Protein AF-A0A518G4A5-F1 (afdb_monomer)

Radius of gyration: 18.52 Å; Cα contacts (8 Å, |Δi|>4): 107; chains: 1; bounding box: 47×29×45 Å

pLDDT: mean 85.01, std 8.56, range [46.53, 97.06]

Foldseek 3Di:
DDDDDVPDDPQRVLQVQLVVQLVPDDPVVNDPPDPPSNFAQDEDEDPQQQQAADDDDPPDPLPPCSNVGHGDDPVVVVVSVVVQCVHGDDPHHYDYDHYDDD

Solvent-accessible surface area (backbone atoms only — not comparable to full-atom values): 6424 Å² total; per-residue (Å²): 133,86,77,78,57,92,91,58,50,71,70,56,52,49,53,49,53,26,49,53,55,52,70,68,48,58,75,94,72,68,54,93,83,58,52,84,56,64,50,47,82,53,74,42,72,45,78,44,60,32,25,43,60,91,76,83,72,88,81,49,93,72,65,80,58,34,72,77,48,77,55,50,50,74,70,54,52,49,52,49,52,52,53,43,45,71,68,25,36,95,88,37,45,79,38,88,41,81,35,47,93,125

Sequence (102 aa):
MMAMRSGESYAQARRQMLNDSWNGLPANLRTENQLIGRQELGCGAMVGILPRWDFSCTACYLGTGPNRTKPASMGEAKRQLFALRDYLGPGGILQLTDGEVT

Secondary structure (DSSP, 8-state):
-PPPPTT--HHHHHHHHHHHHHHTS-GGG--TT--BTTB--SEEEEEEEE----S--TT-TTTTSGGGSPPPPHHHHHHHHHHHHHHH-TTPEEEEEES---

Organism: NCBI:txid2527968

Structure (mmCIF, N/CA/C/O backbone):
data_AF-A0A518G4A5-F1
#
_entry.id   AF-A0A518G4A5-F1
#
loop_
_atom_site.group_PDB
_atom_site.id
_atom_site.type_symbol
_atom_site.label_atom_id
_atom_site.label_alt_id
_atom_site.label_comp_id
_atom_site.label_asym_id
_atom_site.label_entity_id
_atom_site.label_seq_id
_atom_site.pdbx_PDB_ins_code
_atom_site.Cartn_x
_atom_site.Cartn_y
_atom_site.Cartn_z
_atom_site.occupancy
_atom_site.B_iso_or_equiv
_atom_site.auth_seq_id
_atom_site.auth_comp_id
_atom_site.auth_asym_id
_atom_site.auth_atom_id
_atom_site.pdbx_PDB_model_num
ATOM 1 N N . MET A 1 1 ? -16.424 -19.149 8.984 1.00 46.53 1 MET A N 1
ATOM 2 C CA . MET A 1 1 ? -15.922 -18.556 7.727 1.00 46.53 1 MET A CA 1
ATOM 3 C C . MET A 1 1 ? -17.143 -18.097 6.948 1.00 46.53 1 MET A C 1
ATOM 5 O O . MET A 1 1 ? -17.940 -18.939 6.559 1.00 46.53 1 MET A O 1
ATOM 9 N N . MET A 1 2 ? -17.393 -16.790 6.881 1.00 54.00 2 MET A N 1
ATOM 10 C CA . MET A 1 2 ? -18.585 -16.246 6.218 1.00 54.00 2 MET A CA 1
ATOM 11 C C . MET A 1 2 ? -18.328 -16.259 4.706 1.00 54.00 2 MET A C 1
ATOM 13 O O . MET A 1 2 ? -17.295 -15.762 4.263 1.00 54.00 2 MET A O 1
ATOM 17 N N . ALA A 1 3 ? -19.196 -16.910 3.933 1.00 61.66 3 ALA A N 1
ATOM 18 C CA . ALA A 1 3 ? -19.015 -17.051 2.490 1.00 61.66 3 ALA A CA 1
ATOM 19 C C . ALA A 1 3 ? -19.322 -15.723 1.778 1.00 61.66 3 ALA A C 1
ATOM 21 O O . ALA A 1 3 ? -20.344 -15.098 2.066 1.00 61.66 3 ALA A O 1
ATOM 22 N N . MET A 1 4 ? -18.451 -15.307 0.850 1.00 66.94 4 MET A N 1
ATOM 23 C CA . MET A 1 4 ? -18.711 -14.171 -0.044 1.00 66.94 4 MET A CA 1
ATOM 24 C C . MET A 1 4 ? -20.006 -14.420 -0.816 1.00 66.94 4 MET A C 1
ATOM 26 O O . MET A 1 4 ? -20.231 -15.530 -1.311 1.00 66.94 4 MET A O 1
ATOM 30 N N . ARG A 1 5 ? -20.871 -13.407 -0.913 1.00 74.56 5 ARG A N 1
ATOM 31 C CA . ARG A 1 5 ? -22.126 -13.540 -1.664 1.00 74.56 5 ARG A CA 1
ATOM 32 C C . ARG A 1 5 ? -21.821 -13.588 -3.163 1.00 74.56 5 ARG A C 1
ATOM 34 O O . ARG A 1 5 ? -20.849 -12.996 -3.629 1.00 74.56 5 ARG A O 1
ATOM 41 N N . SER A 1 6 ? -22.646 -14.283 -3.947 1.00 67.31 6 SER A N 1
ATOM 42 C CA . SER A 1 6 ? -22.433 -14.367 -5.398 1.00 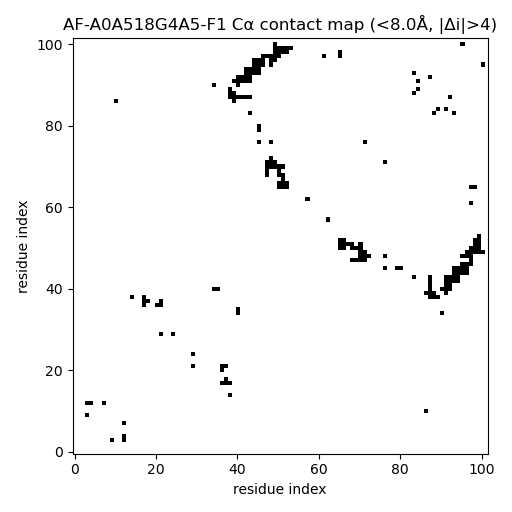67.31 6 SER A CA 1
ATOM 43 C C . SER A 1 6 ? -22.462 -12.971 -6.032 1.00 67.31 6 SER A C 1
ATOM 45 O O . SER A 1 6 ? -23.453 -12.255 -5.886 1.00 67.31 6 SER A O 1
ATOM 47 N N . GLY A 1 7 ? -21.398 -12.599 -6.746 1.00 75.25 7 GLY A N 1
ATOM 48 C CA . GLY A 1 7 ? -21.274 -11.293 -7.407 1.00 75.25 7 GLY A CA 1
ATOM 49 C C . GLY A 1 7 ? -20.755 -10.158 -6.516 1.00 75.25 7 GLY A C 1
ATOM 50 O O . GLY A 1 7 ? -20.586 -9.043 -7.002 1.00 75.25 7 GLY A O 1
ATOM 51 N N . GLU A 1 8 ? -20.469 -10.419 -5.239 1.00 82.75 8 GLU A N 1
ATOM 52 C CA . GLU A 1 8 ? -19.825 -9.454 -4.350 1.00 82.75 8 GLU A CA 1
ATOM 53 C C . GLU A 1 8 ? -18.321 -9.376 -4.644 1.00 82.75 8 GLU A C 1
ATOM 55 O O . GLU A 1 8 ? -17.625 -10.392 -4.687 1.00 82.75 8 GLU A O 1
ATOM 60 N N . SER A 1 9 ? -17.795 -8.165 -4.844 1.00 84.25 9 SER A N 1
ATOM 61 C CA . SER A 1 9 ? -16.347 -7.984 -4.965 1.00 84.25 9 SER A CA 1
ATOM 62 C C . SER A 1 9 ? -15.661 -8.218 -3.619 1.00 84.25 9 SER A C 1
ATOM 64 O O . SER A 1 9 ? -16.201 -7.894 -2.560 1.00 84.25 9 SER A O 1
ATOM 66 N N . TYR A 1 10 ? -14.410 -8.682 -3.656 1.00 80.75 10 TYR A N 1
ATOM 67 C CA . TYR A 1 10 ? -13.577 -8.819 -2.457 1.00 80.75 10 TYR A CA 1
ATOM 68 C C . TYR A 1 10 ? -13.555 -7.535 -1.607 1.00 80.75 10 TYR A C 1
ATOM 70 O O . TYR A 1 10 ? -13.622 -7.587 -0.382 1.00 80.75 10 TYR A O 1
ATOM 78 N N . ALA A 1 11 ? -13.504 -6.368 -2.258 1.00 78.56 11 ALA A N 1
ATOM 79 C CA . ALA A 1 11 ? -13.486 -5.076 -1.580 1.00 78.56 11 ALA A CA 1
ATOM 80 C C . ALA A 1 11 ? -14.786 -4.781 -0.813 1.00 78.56 11 ALA A C 1
ATOM 82 O O . ALA A 1 11 ? -14.729 -4.255 0.299 1.00 78.56 11 ALA A O 1
ATOM 83 N N . GLN A 1 12 ? -15.942 -5.138 -1.381 1.00 82.94 12 GLN A N 1
ATOM 84 C CA . GLN A 1 12 ? -17.248 -4.992 -0.731 1.00 82.94 12 GLN A CA 1
ATOM 85 C C . GLN A 1 12 ? -17.376 -5.945 0.461 1.00 82.94 12 GLN A C 1
ATOM 87 O O . GLN A 1 12 ? -17.640 -5.477 1.569 1.00 82.94 12 GLN A O 1
ATOM 92 N N . ALA A 1 13 ? -17.067 -7.232 0.260 1.00 87.56 13 ALA A N 1
ATOM 93 C CA . ALA A 1 13 ? -17.112 -8.242 1.318 1.00 87.56 13 ALA A CA 1
ATOM 94 C C . ALA A 1 13 ? -16.208 -7.858 2.497 1.00 87.56 13 ALA A C 1
ATOM 96 O O . ALA A 1 13 ? -16.627 -7.862 3.654 1.00 87.56 13 ALA A O 1
ATOM 97 N N . ARG A 1 14 ? -14.975 -7.429 2.202 1.00 85.00 14 ARG A N 1
ATOM 98 C CA . ARG A 1 14 ? -14.026 -6.952 3.211 1.00 85.00 14 ARG A CA 1
ATOM 99 C C . ARG A 1 14 ? -14.575 -5.762 3.993 1.00 85.00 14 ARG A C 1
ATOM 101 O O . ARG A 1 14 ? -14.504 -5.744 5.221 1.00 85.00 14 ARG A O 1
ATOM 108 N N . ARG A 1 15 ? -15.091 -4.746 3.295 1.00 84.75 15 ARG A N 1
ATOM 109 C CA . ARG A 1 15 ? -15.610 -3.531 3.935 1.00 84.75 15 ARG A CA 1
ATOM 110 C C . ARG A 1 15 ? -16.787 -3.850 4.854 1.00 84.75 15 ARG A C 1
ATOM 112 O O . ARG A 1 15 ? -16.855 -3.292 5.946 1.00 84.75 15 ARG A O 1
ATOM 119 N N . GLN A 1 16 ? -17.645 -4.789 4.460 1.00 88.50 16 GLN A N 1
ATOM 120 C CA . GLN A 1 16 ? -18.713 -5.286 5.321 1.00 88.50 16 GLN A CA 1
ATOM 121 C C . GLN A 1 16 ? -18.156 -5.972 6.578 1.00 88.50 16 GLN A C 1
ATOM 123 O O . GLN A 1 16 ? -18.546 -5.611 7.683 1.00 88.50 16 GLN A O 1
ATOM 128 N N . MET A 1 17 ? -17.183 -6.878 6.439 1.00 88.69 17 MET A N 1
ATOM 129 C CA . MET A 1 17 ? -16.577 -7.584 7.579 1.00 88.69 17 MET A CA 1
ATOM 130 C C . MET A 1 17 ? -15.914 -6.641 8.593 1.00 88.69 17 MET A C 1
ATOM 132 O O . MET A 1 17 ? -16.029 -6.846 9.804 1.00 88.69 17 MET A O 1
ATOM 136 N N . LEU A 1 18 ? -15.223 -5.605 8.113 1.00 88.62 18 LEU A N 1
ATOM 137 C CA . LEU A 1 18 ? -14.616 -4.584 8.969 1.00 88.62 18 LEU A CA 1
ATOM 138 C C . LEU A 1 18 ? -15.688 -3.763 9.699 1.00 88.62 18 LEU A C 1
ATOM 140 O O . LEU A 1 18 ? -15.562 -3.521 10.897 1.00 88.62 18 LEU A O 1
ATOM 144 N N . ASN A 1 19 ? -16.775 -3.396 9.013 1.00 90.12 19 ASN A N 1
ATOM 145 C CA . ASN A 1 19 ? -17.902 -2.694 9.631 1.00 90.12 19 ASN A CA 1
ATOM 146 C C . ASN A 1 19 ? -18.590 -3.541 10.708 1.00 90.12 19 ASN A C 1
ATOM 148 O O . ASN A 1 19 ? -18.877 -3.030 11.790 1.00 90.12 19 ASN A O 1
ATOM 152 N N . ASP A 1 20 ? -18.823 -4.825 10.441 1.00 91.75 20 ASP A N 1
ATOM 153 C CA . ASP A 1 20 ? -19.450 -5.740 11.398 1.00 91.75 20 ASP A CA 1
ATOM 154 C C . ASP A 1 20 ? -18.558 -5.934 12.630 1.00 91.75 20 ASP A C 1
ATOM 156 O O . ASP A 1 20 ? -19.032 -5.849 13.764 1.00 91.75 20 ASP A O 1
ATOM 160 N N . SER A 1 21 ? -17.248 -6.095 12.415 1.00 89.75 21 SER A N 1
ATOM 161 C CA . SER A 1 21 ? -16.262 -6.193 13.496 1.00 89.75 21 SER A CA 1
ATOM 162 C C . SER A 1 21 ? -16.233 -4.922 14.345 1.00 89.75 21 SER A C 1
ATOM 164 O O . SER A 1 21 ? -16.282 -5.001 15.569 1.00 89.75 21 SER A O 1
ATOM 166 N N . TRP A 1 22 ? -16.208 -3.746 13.711 1.00 91.00 22 TRP A N 1
ATOM 167 C CA . TRP A 1 22 ? -16.237 -2.453 14.395 1.00 91.00 22 TRP A CA 1
ATOM 168 C C . TRP A 1 22 ? -17.513 -2.260 15.217 1.00 91.00 22 TRP A C 1
ATOM 170 O O . TRP A 1 22 ? -17.448 -1.848 16.374 1.00 91.00 22 TRP A O 1
ATOM 180 N N . ASN A 1 23 ? -18.673 -2.582 14.644 1.00 92.31 23 ASN A N 1
ATOM 181 C CA . ASN A 1 23 ? -19.964 -2.421 15.308 1.00 92.31 23 ASN A CA 1
ATOM 182 C C . ASN A 1 23 ? -20.183 -3.425 16.448 1.00 92.31 23 ASN A C 1
ATOM 184 O O . ASN A 1 23 ? -20.955 -3.134 17.359 1.00 92.31 23 ASN A O 1
ATOM 188 N N . GLY A 1 24 ? -19.491 -4.567 16.422 1.00 92.19 24 GLY A N 1
ATOM 189 C CA . GLY A 1 24 ? -19.492 -5.547 17.507 1.00 92.19 24 GLY A CA 1
ATOM 190 C C . GLY A 1 24 ? -18.666 -5.146 18.736 1.00 92.19 24 GLY A C 1
ATOM 191 O O . GLY A 1 24 ? -18.799 -5.780 19.782 1.00 92.19 24 GLY A O 1
ATOM 192 N N . LEU A 1 25 ? -17.820 -4.111 18.649 1.00 92.44 25 LEU A N 1
ATOM 193 C CA . LEU A 1 25 ? -17.008 -3.661 19.782 1.00 92.44 25 LEU A CA 1
ATOM 194 C C . LEU A 1 25 ? -17.841 -2.872 20.814 1.00 92.44 25 LEU A C 1
ATOM 196 O O . LEU A 1 25 ? -18.669 -2.035 20.434 1.00 92.44 25 LEU A O 1
ATOM 200 N N . PRO A 1 26 ? -17.574 -3.042 22.126 1.00 95.19 26 PRO A N 1
ATOM 201 C CA . PRO A 1 26 ? -18.085 -2.156 23.168 1.00 95.19 26 PRO A CA 1
ATOM 202 C C . PRO A 1 26 ? -17.845 -0.676 22.848 1.00 95.19 26 PRO A C 1
ATOM 204 O O . PRO A 1 26 ? -16.801 -0.297 22.317 1.00 95.19 26 PRO A O 1
ATOM 207 N N . ALA A 1 27 ? -18.802 0.188 23.199 1.00 93.19 27 ALA A N 1
ATOM 208 C CA . ALA A 1 27 ? -18.749 1.610 22.850 1.00 93.19 27 ALA A CA 1
ATOM 209 C C . ALA A 1 27 ? -17.476 2.317 23.343 1.00 93.19 27 ALA A C 1
ATOM 211 O O . ALA A 1 27 ? -16.910 3.118 22.611 1.00 93.19 27 ALA A O 1
ATOM 212 N N . ASN A 1 28 ? -16.987 1.965 24.532 1.00 94.44 28 ASN A N 1
ATOM 213 C CA . ASN A 1 28 ? -15.769 2.526 25.118 1.00 94.44 28 ASN A CA 1
ATOM 214 C C . ASN A 1 28 ? -14.467 2.062 24.438 1.00 94.44 28 ASN A C 1
ATOM 216 O O . ASN A 1 28 ? -13.418 2.631 24.717 1.00 94.44 28 ASN A O 1
ATOM 220 N N . LEU A 1 29 ? -14.516 1.043 23.573 1.00 91.50 29 LEU A N 1
ATOM 221 C CA . LEU A 1 29 ? -13.363 0.574 22.796 1.00 91.50 29 LEU A CA 1
ATOM 222 C C . LEU A 1 29 ? -13.333 1.152 21.374 1.00 91.50 29 LEU A C 1
ATOM 224 O O . LEU A 1 29 ? -12.321 1.039 20.693 1.00 91.50 29 LEU A O 1
ATOM 228 N N . ARG A 1 30 ? -14.411 1.805 20.925 1.00 91.69 30 ARG A N 1
ATOM 229 C CA . ARG A 1 30 ? -14.509 2.418 19.596 1.00 91.69 30 ARG A CA 1
ATOM 230 C C . ARG A 1 30 ? -13.921 3.829 19.605 1.00 91.69 30 ARG A C 1
ATOM 232 O O . ARG A 1 30 ? -14.645 4.809 19.750 1.00 91.69 30 ARG A O 1
ATOM 239 N N . THR A 1 31 ? -12.602 3.932 19.452 1.00 88.94 31 THR A N 1
ATOM 240 C CA . THR A 1 31 ? -11.891 5.225 19.441 1.00 88.94 31 THR A CA 1
ATOM 241 C C . THR A 1 31 ? -11.736 5.807 18.032 1.00 88.94 31 THR A C 1
ATOM 243 O O . THR A 1 31 ? -11.631 5.074 17.048 1.00 88.94 31 THR A O 1
ATOM 246 N N . GLU A 1 32 ? -11.674 7.135 17.920 1.00 84.12 32 GLU A N 1
ATOM 247 C CA . GLU A 1 32 ? -11.545 7.831 16.627 1.00 84.12 32 GLU A CA 1
ATOM 248 C C . GLU A 1 32 ? -10.245 7.487 15.881 1.00 84.12 32 GLU A C 1
ATOM 250 O O . GLU A 1 32 ? -10.238 7.425 14.653 1.00 84.12 32 GLU A O 1
ATOM 255 N N . ASN A 1 33 ? -9.174 7.183 16.620 1.00 83.94 33 ASN A N 1
ATOM 256 C CA . ASN A 1 33 ? -7.845 6.890 16.074 1.00 83.94 33 ASN A CA 1
ATOM 257 C C . ASN A 1 33 ? -7.602 5.397 15.800 1.00 83.94 33 ASN A C 1
ATOM 259 O O . ASN A 1 33 ? -6.495 5.007 15.426 1.00 83.94 33 ASN A O 1
ATOM 263 N N . GLN A 1 34 ? -8.600 4.532 16.001 1.00 84.50 34 GLN A N 1
ATOM 264 C CA . GLN A 1 34 ? -8.428 3.104 15.766 1.00 84.50 34 GLN A CA 1
ATOM 265 C C . GLN A 1 34 ? -8.389 2.802 14.268 1.00 84.50 34 GLN A C 1
ATOM 267 O O . GLN A 1 34 ? -9.387 2.939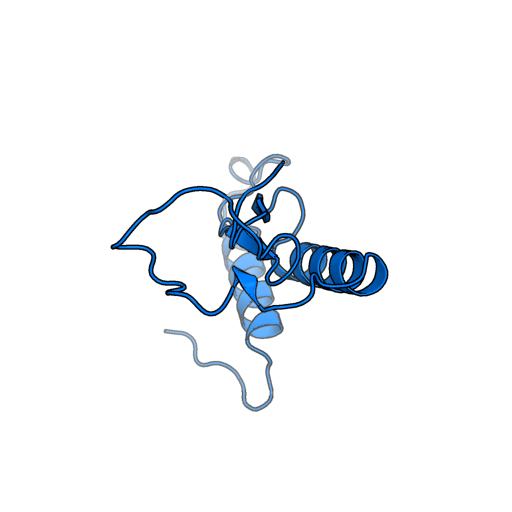 13.568 1.00 84.50 34 GLN A O 1
ATOM 272 N N . LEU A 1 35 ? -7.244 2.321 13.786 1.00 81.81 35 LEU A N 1
ATOM 273 C CA . LEU A 1 35 ? -7.094 1.877 12.399 1.00 81.81 35 LEU A CA 1
ATOM 274 C C . LEU A 1 35 ? -7.265 0.350 12.269 1.00 81.81 35 LEU A C 1
ATOM 276 O O . LEU A 1 35 ? -7.872 -0.126 11.308 1.00 81.81 35 LEU A O 1
ATOM 280 N N . ILE A 1 36 ? -6.792 -0.418 13.263 1.00 79.69 36 ILE A N 1
ATOM 281 C CA . ILE A 1 36 ? -6.916 -1.886 13.307 1.00 79.69 36 ILE A CA 1
ATOM 282 C C . ILE A 1 36 ? -8.395 -2.278 13.349 1.00 79.69 36 ILE A C 1
ATOM 284 O O . ILE A 1 36 ? -9.145 -1.832 14.220 1.00 79.69 36 ILE A O 1
ATOM 288 N N . GLY A 1 37 ? -8.811 -3.132 12.414 1.00 79.88 37 GLY A N 1
ATOM 289 C CA . GLY A 1 37 ? -10.193 -3.609 12.319 1.00 79.88 37 GLY A CA 1
ATOM 290 C C . GLY A 1 37 ? -11.167 -2.619 11.674 1.00 79.88 37 GLY A C 1
ATOM 291 O O . GLY A 1 37 ? -12.351 -2.924 11.587 1.00 79.88 37 GLY A O 1
ATOM 292 N N . ARG A 1 38 ? -10.692 -1.461 11.187 1.00 82.31 38 ARG A N 1
ATOM 293 C CA . ARG A 1 38 ? -11.502 -0.498 10.414 1.00 82.31 38 ARG A CA 1
ATOM 294 C C . ARG A 1 38 ? -11.130 -0.418 8.937 1.00 82.31 38 ARG A C 1
ATOM 296 O O . ARG A 1 38 ? -11.924 0.065 8.134 1.00 82.31 38 ARG A O 1
ATOM 303 N N . GLN A 1 39 ? -9.935 -0.875 8.581 1.00 80.44 39 GLN A N 1
ATOM 304 C CA . GLN A 1 39 ? -9.406 -0.834 7.221 1.00 80.44 39 GLN A CA 1
ATOM 305 C C . GLN A 1 39 ? -8.289 -1.864 7.028 1.00 80.44 39 GLN A C 1
ATOM 307 O O . GLN A 1 39 ? -7.922 -2.569 7.970 1.00 80.44 39 GLN A O 1
ATOM 312 N N . GLU A 1 40 ? -7.744 -1.928 5.813 1.00 75.69 40 GLU A N 1
ATOM 313 C CA . GLU A 1 40 ? -6.534 -2.700 5.540 1.00 75.69 40 GLU A CA 1
ATOM 314 C C . GLU A 1 40 ? -5.318 -1.939 6.059 1.00 75.69 40 GLU A C 1
ATOM 316 O O . GLU A 1 40 ? -5.017 -0.839 5.607 1.00 75.69 40 GLU A O 1
ATOM 321 N N . LEU A 1 41 ? -4.600 -2.545 7.001 1.00 76.31 41 LEU A N 1
ATOM 322 C CA . LEU A 1 41 ? -3.318 -2.024 7.486 1.00 76.31 41 LEU A CA 1
ATOM 323 C C . LEU A 1 41 ? -2.123 -2.554 6.693 1.00 76.31 41 LEU A C 1
ATOM 325 O O . LEU A 1 41 ? -0.976 -2.350 7.085 1.00 76.31 41 LEU A O 1
ATOM 329 N N . GLY A 1 42 ? -2.391 -3.256 5.593 1.00 78.12 42 GLY A N 1
ATOM 330 C CA . GLY A 1 42 ? -1.360 -3.691 4.670 1.00 78.12 42 GLY A CA 1
ATOM 331 C C . GLY A 1 42 ? -0.674 -2.512 3.984 1.00 78.12 42 GLY A C 1
ATOM 332 O O . GLY A 1 42 ? -1.217 -1.411 3.868 1.00 78.12 42 GLY A O 1
ATOM 333 N N . CYS A 1 43 ? 0.529 -2.771 3.488 1.00 87.12 43 CYS A N 1
ATOM 334 C CA . CYS A 1 43 ? 1.179 -1.867 2.560 1.00 87.12 43 CYS A CA 1
ATOM 335 C C . CYS A 1 43 ? 0.613 -2.077 1.151 1.00 87.12 43 CYS A C 1
ATOM 337 O O . CYS A 1 43 ? 0.435 -3.211 0.706 1.00 87.12 43 CYS A O 1
ATOM 339 N N . GLY A 1 44 ? 0.368 -0.987 0.431 1.00 91.50 44 GLY A N 1
ATOM 340 C CA . GLY A 1 44 ? 0.166 -1.013 -1.012 1.00 91.50 44 GLY A CA 1
ATOM 341 C C . GLY A 1 44 ? 1.417 -0.525 -1.718 1.00 91.50 44 GLY A C 1
ATOM 342 O O . GLY A 1 44 ? 1.972 0.504 -1.340 1.00 91.50 44 GLY A O 1
ATOM 343 N N . ALA A 1 45 ? 1.853 -1.243 -2.745 1.00 93.19 45 ALA A N 1
ATOM 344 C CA . ALA A 1 45 ? 3.064 -0.913 -3.479 1.00 93.19 45 ALA A CA 1
ATOM 345 C C . ALA A 1 45 ? 2.724 -0.310 -4.845 1.00 93.19 45 ALA A C 1
ATOM 347 O O . ALA A 1 45 ? 1.878 -0.843 -5.565 1.00 93.19 45 ALA A O 1
ATOM 348 N N . MET A 1 46 ? 3.383 0.793 -5.200 1.00 93.31 46 MET A N 1
ATOM 349 C CA . MET A 1 46 ? 3.356 1.299 -6.571 1.00 93.31 46 MET A CA 1
ATOM 350 C C . MET A 1 46 ? 4.447 0.619 -7.383 1.00 93.31 46 MET A C 1
ATOM 352 O O . MET A 1 46 ? 5.581 0.509 -6.921 1.00 93.31 46 MET A O 1
ATOM 356 N N . VAL A 1 47 ? 4.090 0.201 -8.594 1.00 90.00 47 VAL A N 1
ATOM 357 C CA . VAL A 1 47 ? 4.937 -0.602 -9.476 1.00 90.00 47 VAL A CA 1
ATOM 358 C C . VAL A 1 47 ? 5.216 0.166 -10.769 1.00 90.00 47 VAL A C 1
ATOM 360 O O . VAL A 1 47 ? 4.342 0.822 -11.341 1.00 90.00 47 VAL A O 1
ATOM 363 N N . GLY A 1 48 ? 6.451 0.088 -11.240 1.00 89.88 48 GLY A N 1
ATOM 364 C CA . GLY A 1 48 ? 6.990 0.699 -12.442 1.00 89.88 48 GLY A CA 1
ATOM 365 C C . GLY A 1 48 ? 7.365 2.169 -12.286 1.00 89.88 48 GLY A C 1
ATOM 366 O O . GLY A 1 48 ? 7.708 2.790 -13.289 1.00 89.88 48 GLY A O 1
ATOM 367 N N . ILE A 1 49 ? 7.294 2.751 -11.083 1.00 90.75 49 ILE A N 1
ATOM 368 C CA . ILE A 1 49 ? 7.539 4.193 -10.893 1.00 90.75 49 ILE A CA 1
ATOM 369 C C . ILE A 1 49 ? 9.025 4.516 -11.050 1.00 90.75 49 ILE A C 1
ATOM 371 O O . ILE A 1 49 ? 9.375 5.443 -11.776 1.00 90.75 49 ILE A O 1
ATOM 375 N N . LEU A 1 50 ? 9.893 3.724 -10.417 1.00 86.50 50 LEU A N 1
ATOM 376 C CA . LEU A 1 50 ? 11.347 3.885 -10.453 1.00 86.50 50 LEU A CA 1
ATOM 377 C C . LEU A 1 50 ? 12.009 2.521 -10.703 1.00 86.50 50 LEU A C 1
ATOM 379 O O . LEU A 1 50 ? 12.606 1.948 -9.804 1.00 86.50 50 LEU A O 1
ATOM 383 N N . PRO A 1 51 ? 11.877 1.941 -11.912 1.00 84.88 51 PRO A N 1
ATOM 384 C CA . PRO A 1 51 ? 12.377 0.594 -12.187 1.00 84.88 51 PRO A C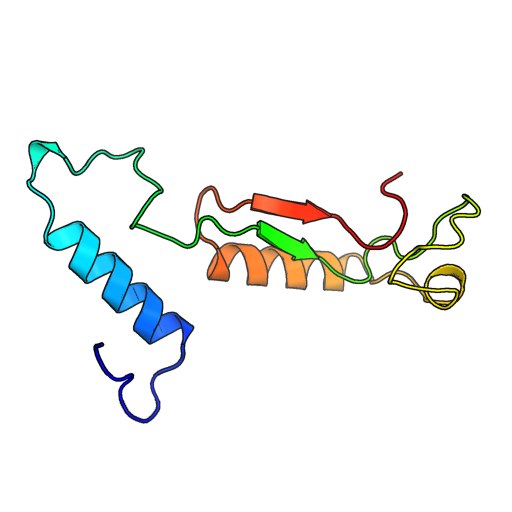A 1
ATOM 385 C C . PRO A 1 51 ? 13.902 0.546 -12.367 1.00 84.88 51 PRO A C 1
ATOM 387 O O . PRO A 1 51 ? 14.490 -0.531 -12.333 1.00 84.88 51 PRO A O 1
ATOM 390 N N . ARG A 1 52 ? 14.553 1.692 -12.603 1.00 82.31 52 ARG A N 1
ATOM 391 C CA . ARG A 1 52 ? 16.005 1.757 -12.788 1.00 82.31 52 ARG A CA 1
ATOM 392 C C . ARG A 1 52 ? 16.711 1.723 -11.436 1.00 82.31 52 ARG A C 1
ATOM 394 O O . ARG A 1 52 ? 16.197 2.234 -10.448 1.00 82.31 52 ARG A O 1
ATOM 401 N N . TRP A 1 53 ? 17.902 1.149 -11.428 1.00 81.56 53 TRP A N 1
ATOM 402 C CA . TRP A 1 53 ? 18.752 1.041 -10.258 1.00 81.56 53 TRP A CA 1
ATOM 403 C C . TRP A 1 53 ? 20.223 0.890 -10.697 1.00 81.56 53 TRP A C 1
ATOM 405 O O . TRP A 1 53 ? 20.505 0.241 -11.712 1.00 81.56 53 TRP A O 1
ATOM 415 N N . ASP A 1 54 ? 21.155 1.535 -9.992 1.00 80.69 54 ASP A N 1
ATOM 416 C CA . ASP A 1 54 ? 22.574 1.623 -10.368 1.00 80.69 54 ASP A CA 1
ATOM 417 C C . ASP A 1 54 ? 23.525 0.634 -9.655 1.00 80.69 54 ASP A C 1
ATOM 419 O O . ASP A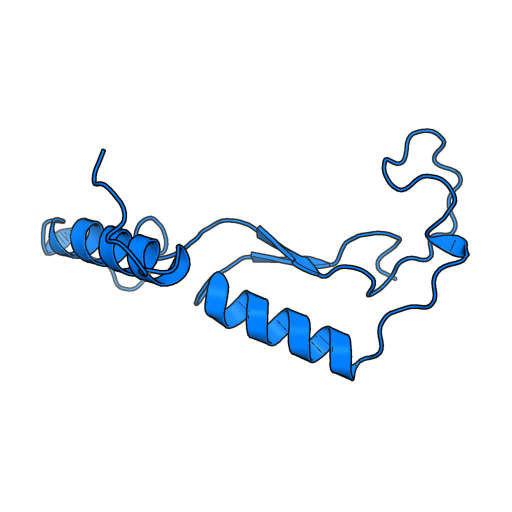 1 54 ? 24.689 0.519 -10.051 1.00 80.69 54 ASP A O 1
ATOM 423 N N . PHE A 1 55 ? 23.050 -0.144 -8.678 1.00 76.50 55 PHE A N 1
ATOM 424 C CA . PHE A 1 55 ? 23.864 -1.168 -8.017 1.00 76.50 55 PHE A CA 1
ATOM 425 C C . PHE A 1 55 ? 23.810 -2.517 -8.763 1.00 76.50 55 PHE A C 1
ATOM 427 O O . PHE A 1 55 ? 23.008 -2.770 -9.662 1.00 76.50 55 PHE A O 1
ATOM 434 N N . SER A 1 56 ? 24.696 -3.426 -8.357 1.00 80.19 56 SER A N 1
ATOM 435 C CA . SER A 1 56 ? 24.950 -4.728 -8.978 1.00 80.19 56 SER A CA 1
ATOM 436 C C . SER A 1 56 ? 24.467 -5.913 -8.126 1.00 80.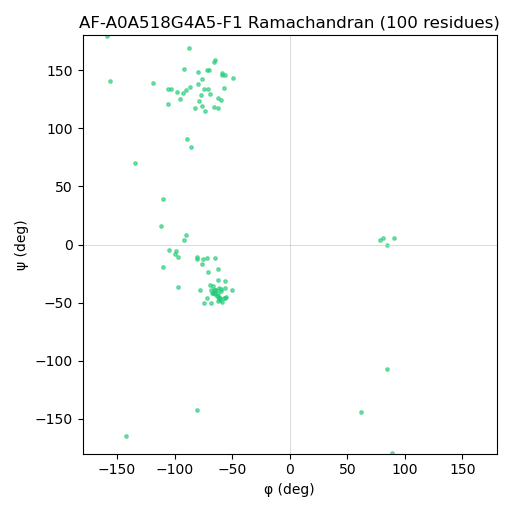19 56 SER A C 1
ATOM 438 O O . SER A 1 56 ? 25.143 -6.939 -8.044 1.00 80.19 56 SER A O 1
ATOM 440 N N . CYS A 1 57 ? 23.305 -5.811 -7.465 1.00 82.44 57 CYS A N 1
ATOM 441 C CA . CYS A 1 57 ? 22.795 -6.918 -6.641 1.00 82.44 57 CYS A CA 1
ATOM 442 C C . CYS A 1 57 ? 22.458 -8.115 -7.535 1.00 82.44 57 CYS A C 1
ATOM 444 O O . CYS A 1 57 ? 21.569 -8.078 -8.384 1.00 82.44 57 CYS A O 1
ATOM 446 N N . THR A 1 58 ? 23.150 -9.218 -7.289 1.00 86.06 58 THR A N 1
ATOM 447 C CA . THR A 1 58 ? 23.012 -10.470 -8.038 1.00 86.06 58 THR A CA 1
ATOM 448 C C . THR A 1 58 ? 21.809 -11.306 -7.597 1.00 86.06 58 THR A C 1
ATOM 450 O O . THR A 1 58 ? 21.430 -12.240 -8.295 1.00 86.06 58 THR A O 1
ATOM 453 N N . ALA A 1 59 ? 21.191 -10.960 -6.462 1.00 86.69 59 ALA A N 1
ATOM 454 C CA . ALA A 1 59 ? 20.076 -11.685 -5.850 1.00 86.69 59 ALA A CA 1
ATOM 455 C C . ALA A 1 59 ? 18.740 -10.913 -5.876 1.00 86.69 59 ALA A C 1
ATOM 457 O O . ALA A 1 59 ? 17.823 -11.242 -5.126 1.00 86.69 59 ALA A O 1
ATOM 458 N N . CYS A 1 60 ? 18.613 -9.865 -6.699 1.00 85.69 60 CYS A N 1
ATOM 459 C CA . CYS A 1 60 ? 17.360 -9.115 -6.794 1.00 85.69 60 CYS A CA 1
ATOM 460 C C . CYS A 1 60 ? 16.266 -9.958 -7.467 1.00 85.69 60 CYS A C 1
ATOM 462 O O . CYS A 1 60 ? 16.466 -10.474 -8.568 1.00 85.69 60 CYS A O 1
ATOM 464 N N . TYR A 1 61 ? 15.087 -10.045 -6.842 1.00 87.12 61 TYR A N 1
ATOM 465 C CA . TYR A 1 61 ? 13.947 -10.799 -7.381 1.00 87.12 61 TYR A CA 1
ATOM 466 C C . TYR A 1 61 ? 13.4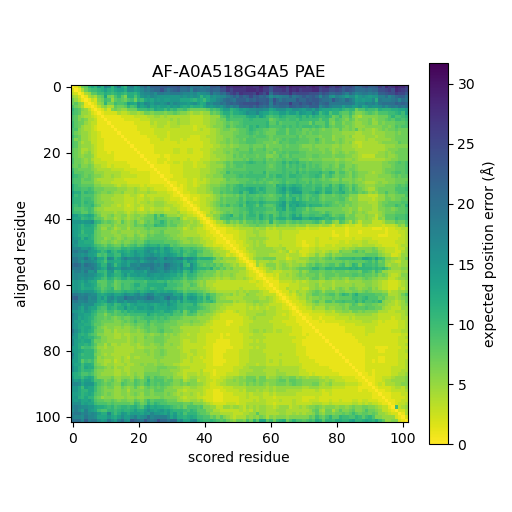39 -10.243 -8.722 1.00 87.12 61 TYR A C 1
ATOM 468 O O . TYR A 1 61 ? 12.800 -10.962 -9.486 1.00 87.12 61 TYR A O 1
ATOM 476 N N . LEU A 1 62 ? 13.743 -8.978 -9.024 1.00 83.38 62 LEU A N 1
ATOM 477 C CA . LEU A 1 62 ? 13.377 -8.327 -10.279 1.00 83.38 62 LEU A CA 1
ATOM 478 C C . LEU A 1 62 ? 14.324 -8.678 -11.445 1.00 83.38 62 LEU A C 1
ATOM 480 O O . LEU A 1 62 ? 14.021 -8.377 -12.600 1.00 83.38 62 LEU A O 1
ATOM 484 N N . GLY A 1 63 ? 15.465 -9.320 -11.175 1.00 84.25 63 GLY A N 1
ATOM 485 C CA . GLY A 1 63 ? 16.433 -9.720 -12.197 1.00 84.25 63 GLY A CA 1
ATOM 486 C C . GLY A 1 63 ? 17.039 -8.537 -12.968 1.00 84.25 63 GLY A C 1
ATOM 487 O O . GLY A 1 63 ? 17.299 -7.475 -12.411 1.00 84.25 63 GLY A O 1
ATOM 488 N N . THR A 1 64 ? 17.298 -8.723 -14.268 1.00 80.06 64 THR A N 1
ATOM 489 C CA . THR A 1 64 ? 18.004 -7.739 -15.122 1.00 80.06 64 THR A CA 1
ATOM 490 C C . THR A 1 64 ? 17.083 -6.874 -15.993 1.00 80.06 64 THR A C 1
ATOM 492 O O . THR A 1 64 ? 17.540 -5.925 -16.634 1.00 80.06 64 THR A O 1
ATOM 495 N N . GLY A 1 65 ? 15.787 -7.189 -16.035 1.00 77.81 65 GLY A N 1
ATOM 496 C CA . GLY A 1 65 ? 14.778 -6.483 -16.833 1.00 77.81 65 GLY A CA 1
ATOM 497 C C . GLY A 1 65 ? 14.470 -5.030 -16.422 1.00 77.81 65 GLY A C 1
ATOM 498 O O . GLY A 1 65 ? 14.249 -4.208 -17.319 1.00 77.81 65 GLY A O 1
ATOM 499 N N . PRO A 1 66 ? 14.481 -4.657 -15.126 1.00 80.31 66 PRO A N 1
ATOM 500 C CA . PRO A 1 66 ? 14.046 -3.328 -14.689 1.00 80.31 66 PRO A CA 1
ATOM 501 C C . PRO A 1 66 ? 14.854 -2.175 -15.295 1.00 80.31 66 PRO A C 1
ATOM 503 O O . PRO A 1 66 ? 14.270 -1.200 -15.761 1.00 80.31 66 PRO A O 1
ATOM 506 N N . ASN A 1 67 ? 16.174 -2.337 -15.458 1.00 79.62 67 ASN A N 1
ATOM 507 C CA . ASN A 1 67 ? 17.047 -1.331 -16.083 1.00 79.62 67 ASN A CA 1
ATOM 508 C C . ASN A 1 67 ? 16.763 -1.069 -17.575 1.00 79.62 67 ASN A C 1
ATOM 510 O O . ASN A 1 67 ? 17.282 -0.109 -18.144 1.00 79.62 67 ASN A O 1
ATOM 514 N N . ARG A 1 68 ? 15.944 -1.905 -18.221 1.00 85.06 68 ARG A N 1
ATOM 515 C CA . ARG A 1 68 ? 15.496 -1.733 -19.615 1.00 85.06 68 ARG A CA 1
ATOM 516 C C . ARG A 1 68 ? 14.045 -1.262 -19.713 1.00 85.06 68 ARG A C 1
ATOM 518 O O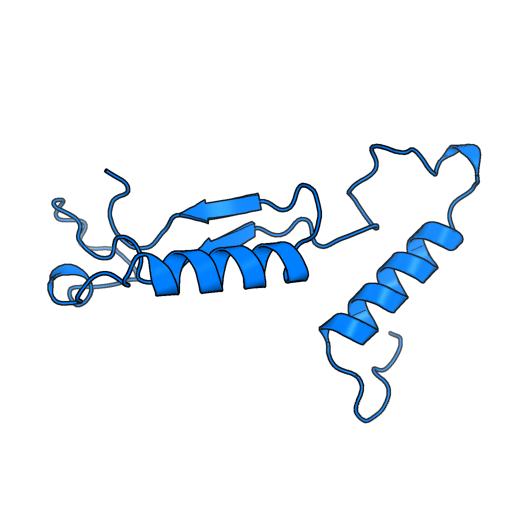 . ARG A 1 68 ? 13.557 -1.009 -20.813 1.00 85.06 68 ARG A O 1
ATOM 525 N N . THR A 1 69 ? 13.355 -1.154 -18.581 1.00 86.12 69 THR A N 1
ATOM 526 C CA . THR A 1 69 ? 11.942 -0.790 -18.517 1.00 86.12 69 THR A CA 1
ATOM 527 C C . THR A 1 69 ? 11.807 0.722 -18.412 1.00 86.12 69 THR A C 1
ATOM 529 O O . THR A 1 69 ? 12.496 1.373 -17.627 1.00 86.12 69 THR A O 1
ATOM 532 N N . LYS A 1 70 ? 10.919 1.304 -19.221 1.00 88.94 70 LYS A N 1
ATOM 533 C CA . LYS A 1 70 ? 10.616 2.732 -19.114 1.00 88.94 70 LYS A CA 1
ATOM 534 C C . LYS A 1 70 ? 9.828 2.991 -17.825 1.00 88.94 70 LYS A C 1
ATOM 536 O O . LYS A 1 70 ? 8.858 2.270 -17.589 1.00 88.94 70 LYS A O 1
ATOM 541 N N . PRO A 1 71 ? 10.187 4.021 -17.040 1.00 90.12 71 PRO A N 1
ATOM 542 C CA . PRO A 1 71 ? 9.385 4.437 -15.900 1.00 90.12 71 PRO A CA 1
ATOM 543 C C . PRO A 1 71 ? 7.950 4.768 -16.309 1.00 90.12 71 PRO A C 1
ATOM 545 O O . PRO A 1 71 ? 7.699 5.308 -17.394 1.00 90.12 71 PRO A O 1
ATOM 548 N N . ALA A 1 72 ? 7.012 4.471 -15.418 1.00 92.50 72 ALA A N 1
ATOM 549 C CA . ALA A 1 72 ? 5.634 4.896 -15.547 1.00 92.50 72 ALA A CA 1
ATOM 550 C C . ALA A 1 72 ? 5.554 6.430 -15.609 1.00 92.50 72 ALA A C 1
ATOM 552 O O . ALA A 1 72 ? 6.315 7.155 -14.967 1.00 92.50 72 ALA A O 1
ATOM 553 N N . SER A 1 73 ? 4.597 6.944 -16.381 1.00 94.56 73 SER A N 1
ATOM 554 C CA . SER A 1 73 ? 4.344 8.387 -16.408 1.00 94.56 73 SER A CA 1
ATOM 555 C C . SER A 1 73 ? 3.819 8.882 -15.056 1.00 94.56 73 SER A C 1
ATOM 557 O O . SER A 1 73 ? 3.154 8.146 -14.328 1.00 94.56 73 SER A O 1
ATOM 559 N N . MET A 1 74 ? 3.991 10.173 -14.768 1.00 94.38 74 MET A N 1
ATOM 560 C CA . MET A 1 74 ? 3.394 10.805 -13.583 1.00 94.38 74 MET A CA 1
ATOM 561 C C . MET A 1 74 ? 1.860 10.645 -13.529 1.00 94.38 74 MET A C 1
ATOM 563 O O . MET A 1 74 ? 1.273 10.559 -12.452 1.00 94.38 74 MET A O 1
ATOM 567 N N . GLY A 1 75 ? 1.194 10.585 -14.688 1.00 97.06 75 GLY A N 1
ATOM 568 C CA . GLY A 1 75 ? -0.244 10.314 -14.759 1.00 97.06 75 GLY A CA 1
ATOM 569 C C . GLY A 1 75 ? -0.598 8.907 -14.274 1.00 97.06 75 GLY A C 1
ATOM 570 O O . GLY A 1 75 ? -1.554 8.742 -13.521 1.00 97.06 75 GLY A O 1
ATOM 571 N N . GLU A 1 76 ? 0.199 7.908 -14.652 1.00 95.62 76 GLU A N 1
ATOM 572 C CA . GLU A 1 76 ? 0.048 6.530 -14.174 1.00 95.62 76 GLU A CA 1
ATOM 573 C C . GLU A 1 76 ? 0.367 6.415 -12.678 1.00 95.62 76 GLU A C 1
ATOM 575 O O . GLU A 1 76 ? -0.410 5.819 -11.938 1.00 95.62 76 GLU A O 1
ATOM 580 N N . ALA A 1 77 ? 1.423 7.083 -12.206 1.00 93.88 77 ALA A N 1
ATOM 581 C CA . ALA A 1 77 ? 1.759 7.131 -10.782 1.00 93.88 77 ALA A CA 1
ATOM 582 C C . ALA A 1 77 ? 0.586 7.652 -9.933 1.00 93.88 77 ALA A C 1
ATOM 584 O O . ALA A 1 77 ? 0.210 7.054 -8.926 1.00 93.88 77 ALA A O 1
ATOM 585 N N . LYS A 1 78 ? -0.062 8.738 -10.378 1.00 96.31 78 LYS A N 1
ATOM 586 C CA . LYS A 1 78 ? -1.249 9.286 -9.707 1.00 96.31 78 LYS A CA 1
ATOM 587 C C . LYS A 1 78 ? -2.432 8.318 -9.738 1.00 96.31 78 LYS A C 1
ATOM 589 O O . LYS A 1 78 ? -3.138 8.213 -8.738 1.00 96.31 78 LYS A O 1
ATOM 594 N N . ARG A 1 79 ? -2.649 7.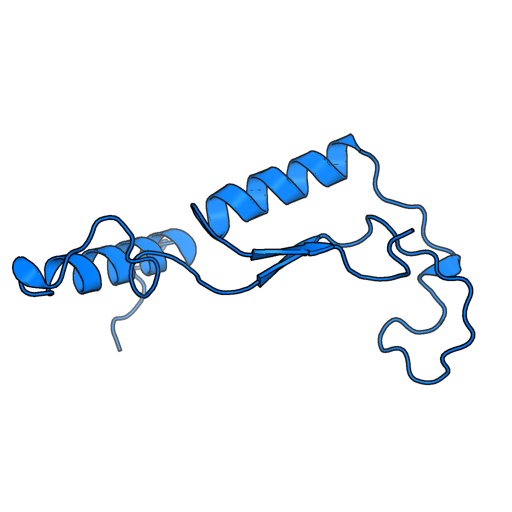601 -10.848 1.00 96.94 79 ARG A N 1
ATOM 595 C CA . ARG A 1 79 ? -3.705 6.577 -10.930 1.00 96.94 79 ARG A CA 1
ATOM 596 C C . ARG A 1 79 ? -3.489 5.470 -9.902 1.00 96.94 79 ARG A C 1
ATOM 598 O O . ARG A 1 79 ? -4.427 5.159 -9.170 1.00 96.94 79 ARG A O 1
ATOM 605 N N . GLN A 1 80 ? -2.269 4.940 -9.798 1.00 95.81 80 GLN A N 1
ATO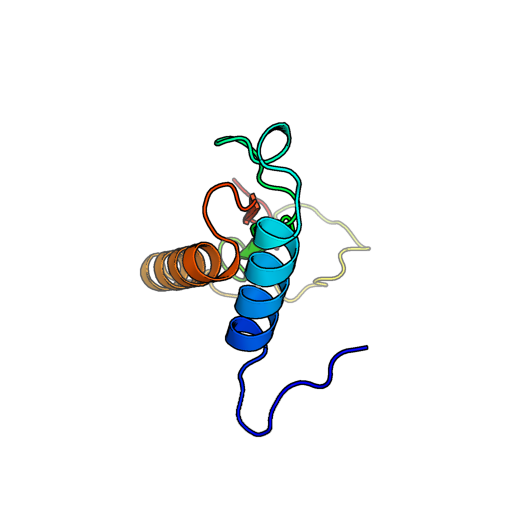M 606 C CA . GLN A 1 80 ? -1.933 3.929 -8.793 1.00 95.81 80 GLN A CA 1
ATOM 607 C C . GLN A 1 80 ? -2.132 4.463 -7.372 1.00 95.81 80 GLN A C 1
ATOM 609 O O . GLN A 1 80 ? -2.797 3.815 -6.568 1.00 95.81 80 GLN A O 1
ATOM 614 N N . LEU A 1 81 ? -1.652 5.676 -7.076 1.00 94.12 81 LEU A N 1
ATOM 615 C CA . LEU A 1 81 ? -1.838 6.306 -5.768 1.00 94.12 81 LEU A CA 1
ATOM 616 C C . LEU A 1 81 ? -3.319 6.419 -5.378 1.00 94.12 81 LEU A C 1
ATOM 618 O O . LEU A 1 81 ? -3.688 6.099 -4.250 1.00 94.12 81 LEU A O 1
ATOM 622 N N . PHE A 1 82 ? -4.179 6.873 -6.293 1.00 94.31 82 PHE A N 1
ATOM 623 C CA . PHE A 1 82 ? -5.606 7.013 -6.000 1.00 94.31 82 PHE A CA 1
ATOM 624 C C . PHE A 1 82 ? -6.300 5.666 -5.815 1.00 94.31 82 PHE A C 1
ATOM 626 O O . PHE A 1 82 ? -7.112 5.540 -4.899 1.00 94.31 82 PHE A O 1
ATOM 633 N N . ALA A 1 83 ? -5.945 4.662 -6.620 1.00 92.44 83 ALA A N 1
ATOM 634 C CA . ALA A 1 83 ? -6.455 3.306 -6.452 1.00 92.44 83 ALA A CA 1
ATOM 635 C C . ALA A 1 83 ? -6.037 2.711 -5.095 1.00 92.44 83 ALA A C 1
ATOM 637 O O . ALA A 1 83 ? -6.870 2.165 -4.374 1.00 92.44 83 ALA A O 1
ATOM 638 N N . LEU A 1 84 ? -4.771 2.881 -4.703 1.00 91.62 84 LEU A N 1
ATOM 639 C CA . LEU A 1 84 ? -4.265 2.419 -3.410 1.00 91.62 84 LEU A CA 1
ATOM 640 C C . LEU A 1 84 ? -4.917 3.160 -2.244 1.00 91.62 84 LEU A C 1
ATOM 642 O O . LEU A 1 84 ? -5.263 2.532 -1.249 1.00 91.62 84 LEU A O 1
ATOM 646 N N . ARG A 1 85 ? -5.160 4.469 -2.365 1.00 89.12 85 ARG A N 1
ATOM 647 C CA . ARG A 1 85 ? -5.857 5.235 -1.324 1.00 89.12 85 ARG A CA 1
ATOM 648 C C . ARG A 1 85 ? -7.287 4.740 -1.099 1.00 89.12 85 ARG A C 1
ATOM 650 O O . ARG A 1 85 ? -7.710 4.641 0.049 1.00 89.12 85 ARG A O 1
ATOM 657 N N . ASP A 1 86 ? -8.015 4.430 -2.169 1.00 86.81 86 ASP A N 1
ATOM 658 C CA . ASP A 1 86 ? -9.381 3.900 -2.072 1.00 86.81 86 ASP A CA 1
ATOM 659 C C . ASP A 1 86 ? -9.414 2.471 -1.499 1.00 86.81 86 ASP A C 1
ATOM 661 O O . ASP A 1 86 ? -10.305 2.099 -0.725 1.00 86.81 86 ASP A O 1
ATOM 665 N N . TYR A 1 87 ? -8.396 1.675 -1.838 1.00 85.00 87 TYR A N 1
ATOM 666 C CA . TYR A 1 87 ? -8.272 0.301 -1.376 1.00 85.00 87 TYR A CA 1
ATOM 667 C C . TYR A 1 87 ? -7.841 0.194 0.095 1.00 85.00 87 TYR A C 1
ATOM 669 O O . TYR A 1 87 ? -8.484 -0.531 0.864 1.00 85.00 87 TYR A O 1
ATOM 677 N N . LEU A 1 88 ? -6.767 0.892 0.475 1.00 84.62 88 LEU A N 1
ATOM 678 C CA . LEU A 1 88 ? -6.150 0.816 1.803 1.00 84.62 88 LEU A CA 1
ATOM 679 C C . LEU A 1 88 ? -6.936 1.611 2.850 1.00 84.62 88 LEU A C 1
ATOM 681 O O . LEU A 1 88 ? -7.121 1.129 3.962 1.00 84.62 88 LEU A O 1
ATOM 685 N N . GLY A 1 89 ? -7.450 2.785 2.474 1.00 79.94 89 GLY A N 1
ATOM 686 C CA . GLY A 1 89 ? -8.143 3.700 3.377 1.00 79.94 89 GLY A CA 1
ATOM 687 C C . GLY A 1 89 ? -7.226 4.711 4.095 1.00 79.94 89 GLY A C 1
ATOM 688 O O . GLY A 1 89 ? -6.017 4.774 3.843 1.00 79.94 89 GLY A O 1
ATOM 689 N N . PRO A 1 90 ? -7.804 5.581 4.950 1.00 79.50 90 PRO A N 1
ATOM 690 C CA . PRO A 1 90 ? -7.071 6.621 5.676 1.00 79.50 90 PRO A CA 1
ATOM 691 C C . PRO A 1 90 ? -6.016 6.069 6.646 1.00 79.50 90 PRO A C 1
ATOM 693 O O . PRO A 1 90 ? -6.348 5.440 7.643 1.00 79.50 90 PRO A O 1
ATOM 696 N N . GLY A 1 91 ? -4.740 6.385 6.422 1.00 79.88 91 GLY A N 1
ATOM 697 C CA . GLY A 1 91 ? -3.634 5.853 7.233 1.00 79.88 91 GLY A CA 1
ATOM 698 C C . GLY A 1 91 ? -3.047 4.545 6.693 1.00 79.88 91 GLY A C 1
ATOM 699 O O . GLY A 1 91 ? -2.159 3.978 7.324 1.00 79.88 91 GLY A O 1
ATOM 700 N N . GLY A 1 92 ? -3.505 4.092 5.521 1.00 85.12 92 GLY A N 1
ATOM 701 C CA . GLY A 1 92 ? -2.847 3.043 4.752 1.00 85.12 92 GLY A CA 1
ATOM 702 C C . GLY A 1 92 ? -1.409 3.410 4.379 1.00 85.12 92 GLY A C 1
ATOM 703 O O . GLY A 1 92 ? -1.085 4.578 4.144 1.00 85.12 92 GLY A O 1
ATOM 704 N N . ILE A 1 93 ? -0.546 2.399 4.314 1.00 89.38 93 ILE A N 1
ATOM 705 C CA . ILE A 1 93 ? 0.885 2.585 4.069 1.00 89.38 93 ILE A CA 1
ATOM 706 C C . ILE A 1 93 ? 1.162 2.410 2.578 1.00 89.38 93 ILE A C 1
ATOM 708 O O . ILE A 1 93 ? 0.828 1.387 1.981 1.00 89.38 93 ILE A O 1
ATOM 712 N N . LEU A 1 94 ? 1.793 3.414 1.977 1.00 91.94 94 LEU A N 1
ATOM 713 C CA . LEU A 1 94 ? 2.232 3.375 0.589 1.00 91.94 94 LEU A CA 1
ATOM 714 C C . LEU A 1 94 ? 3.714 3.013 0.521 1.00 91.94 94 LEU A C 1
ATOM 716 O O . LEU A 1 94 ? 4.539 3.649 1.173 1.00 91.94 94 LEU A O 1
ATOM 720 N N . GLN A 1 95 ? 4.054 2.047 -0.323 1.00 92.06 95 GLN A N 1
ATOM 721 C CA . GLN A 1 95 ? 5.428 1.720 -0.673 1.00 92.06 95 GLN A CA 1
ATOM 722 C C . GLN A 1 95 ? 5.735 2.209 -2.087 1.00 92.06 95 GLN A C 1
ATOM 724 O O . GLN A 1 95 ? 5.102 1.805 -3.063 1.00 92.06 95 GLN A O 1
ATOM 729 N N . LEU A 1 96 ? 6.741 3.073 -2.186 1.00 90.25 96 LEU A N 1
ATOM 730 C CA . LEU A 1 96 ? 7.483 3.297 -3.420 1.00 90.25 96 LEU A CA 1
ATOM 731 C C . LEU A 1 96 ? 8.525 2.183 -3.521 1.00 90.25 96 LEU A C 1
ATOM 733 O O . LEU A 1 96 ? 9.349 2.043 -2.618 1.00 90.25 96 LEU A O 1
ATOM 737 N N . THR A 1 97 ? 8.439 1.351 -4.555 1.00 86.56 97 THR A N 1
ATOM 738 C CA . THR A 1 97 ? 9.296 0.168 -4.694 1.00 86.56 97 THR A CA 1
ATOM 739 C C . THR A 1 97 ? 9.715 -0.061 -6.151 1.00 86.56 97 THR A C 1
ATOM 741 O O . THR A 1 97 ? 9.587 0.836 -6.984 1.00 86.56 97 THR A O 1
ATOM 744 N N . ASP A 1 98 ? 10.215 -1.266 -6.420 1.00 84.69 98 ASP A N 1
ATOM 745 C CA . ASP A 1 98 ? 10.953 -1.752 -7.582 1.00 84.69 98 ASP A CA 1
ATOM 746 C C . ASP A 1 98 ? 12.451 -1.478 -7.531 1.00 84.69 98 ASP A C 1
ATOM 748 O O . ASP A 1 98 ? 13.172 -2.171 -6.814 1.00 84.69 98 ASP A O 1
ATOM 752 N N . GLY A 1 99 ? 12.926 -0.532 -8.335 1.00 83.62 99 GLY A N 1
ATOM 753 C CA . GLY A 1 99 ? 14.323 -0.148 -8.380 1.00 83.62 99 GLY A CA 1
ATOM 754 C C . GLY A 1 99 ? 14.667 0.799 -7.240 1.00 83.62 99 GLY A C 1
ATOM 755 O O . GLY A 1 99 ? 14.209 0.662 -6.105 1.00 83.62 99 GLY A O 1
ATOM 756 N N . GLU A 1 100 ? 15.517 1.764 -7.545 1.00 81.44 100 GLU A N 1
ATOM 757 C CA . GLU A 1 100 ? 16.046 2.679 -6.552 1.00 81.44 100 GLU A CA 1
ATOM 758 C C . GLU A 1 100 ? 15.192 3.942 -6.456 1.00 81.44 100 GLU A C 1
ATOM 760 O O . GLU A 1 100 ? 14.879 4.585 -7.460 1.00 81.44 100 GLU A O 1
ATOM 765 N N . VAL A 1 101 ? 14.820 4.311 -5.231 1.00 74.75 101 VAL A N 1
ATOM 766 C CA . VAL A 1 101 ? 14.087 5.550 -4.971 1.00 74.75 101 VAL A CA 1
ATOM 767 C C . VAL A 1 101 ? 15.092 6.679 -4.744 1.00 74.75 101 VAL A C 1
ATOM 769 O O . VAL A 1 101 ? 15.525 6.892 -3.614 1.00 74.75 101 VAL A O 1
ATOM 772 N N . THR A 1 102 ? 15.468 7.373 -5.820 1.00 65.19 102 THR A N 1
ATOM 773 C CA . THR A 1 102 ? 16.348 8.560 -5.800 1.00 65.19 102 THR A CA 1
ATOM 774 C C . THR A 1 102 ? 15.592 9.847 -6.078 1.00 65.19 102 THR A C 1
ATOM 776 O O . THR A 1 102 ? 14.757 9.823 -7.015 1.00 65.19 102 THR A O 1
#

Mean predicted aligned error: 6.97 Å